Protein AF-A0A0B8Q8V0-F1 (afdb_monomer_lite)

Sequence (112 aa):
MGLIYVNPQGVDGQPDPAKTAHDVRVTFARMAMNDEETVALTAGGHTVGKAHGNGNADELGPEPEGGDIHDQGFGWLNKKSRGVGNQSVTSALRAHGRQNRPNGITATLTSS

pLDDT: mean 81.95, std 21.25, range [26.25, 97.81]

Foldseek 3Di:
DDDPFFQLCADVNPQDVVNRVVSLQVRVVVVVDHPVRSCCCVLVVVVDDWAFQQDDQVQFAAQQVNDDVVCVSHGRDRPPDPCDDNNPHDSNDTLDDDDPDPDHPNPPPDDD

Structure (mmCIF, N/CA/C/O backbone):
data_AF-A0A0B8Q8V0-F1
#
_entry.id   AF-A0A0B8Q8V0-F1
#
loop_
_atom_site.group_PDB
_atom_site.id
_atom_site.type_symbol
_atom_site.label_atom_id
_atom_site.label_alt_id
_atom_site.label_comp_id
_atom_site.label_asym_id
_atom_site.label_entity_id
_atom_site.label_seq_id
_atom_site.pdbx_PDB_ins_code
_atom_site.Cartn_x
_atom_site.Cartn_y
_atom_site.Cartn_z
_atom_site.occupancy
_atom_site.B_iso_or_equiv
_atom_site.auth_seq_id
_atom_site.auth_comp_id
_atom_site.auth_asym_id
_atom_site.auth_atom_id
_atom_site.pdbx_PDB_model_num
ATOM 1 N N . MET A 1 1 ? -8.499 -7.600 -8.653 1.00 59.78 1 MET A N 1
ATOM 2 C CA . MET A 1 1 ? -7.986 -8.552 -7.639 1.00 59.78 1 MET A CA 1
ATOM 3 C C . MET A 1 1 ? -6.475 -8.393 -7.581 1.00 59.78 1 MET A C 1
ATOM 5 O O . MET A 1 1 ? -5.889 -8.277 -8.646 1.00 59.78 1 MET A O 1
ATOM 9 N N . GLY A 1 2 ? -5.877 -8.295 -6.387 1.00 88.19 2 GLY A N 1
ATOM 10 C CA . GLY A 1 2 ? -4.441 -7.994 -6.211 1.00 88.19 2 GLY A CA 1
ATOM 11 C C . GLY A 1 2 ? -4.107 -6.997 -5.087 1.00 88.19 2 GLY A C 1
ATOM 12 O O . GLY A 1 2 ? -2.941 -6.699 -4.864 1.00 88.19 2 GLY A O 1
ATOM 13 N N . LEU A 1 3 ? -5.116 -6.473 -4.379 1.00 91.06 3 LEU A N 1
ATOM 14 C CA . LEU A 1 3 ? -4.928 -5.647 -3.181 1.00 91.06 3 LEU A CA 1
ATOM 15 C C . LEU A 1 3 ? -4.758 -6.525 -1.939 1.00 91.06 3 LEU A C 1
ATOM 17 O O . LEU A 1 3 ? -5.313 -7.620 -1.885 1.00 91.06 3 LEU A O 1
ATOM 21 N N . ILE A 1 4 ? -4.045 -6.006 -0.935 1.00 92.69 4 ILE A N 1
ATOM 22 C CA . ILE A 1 4 ? -3.854 -6.705 0.342 1.00 92.69 4 ILE A CA 1
ATOM 23 C C . ILE A 1 4 ? -5.125 -6.620 1.201 1.00 92.69 4 ILE A C 1
ATOM 25 O O . ILE A 1 4 ? -5.667 -7.652 1.569 1.00 92.69 4 ILE A O 1
ATOM 29 N N . TYR A 1 5 ? -5.633 -5.407 1.466 1.00 92.38 5 TYR A N 1
ATOM 30 C CA . TYR A 1 5 ? -6.847 -5.181 2.270 1.00 92.38 5 TYR A CA 1
ATOM 31 C C . TYR A 1 5 ? -7.888 -4.366 1.499 1.00 92.38 5 TYR A C 1
ATOM 33 O O . TYR A 1 5 ? -8.888 -4.900 1.027 1.00 92.38 5 TYR A O 1
ATOM 41 N N . VAL A 1 6 ? -7.625 -3.067 1.336 1.00 93.00 6 VAL A N 1
ATOM 42 C CA . VAL A 1 6 ? -8.544 -2.087 0.744 1.00 93.00 6 VAL A CA 1
ATOM 43 C C . VAL A 1 6 ? -7.855 -1.271 -0.343 1.00 93.00 6 VAL A C 1
ATOM 45 O O . VAL A 1 6 ? -6.625 -1.239 -0.434 1.00 93.00 6 VAL A O 1
ATOM 48 N N . ASN A 1 7 ? -8.648 -0.587 -1.166 1.00 90.25 7 ASN A N 1
ATOM 49 C CA . ASN A 1 7 ? -8.124 0.390 -2.111 1.00 90.25 7 ASN A CA 1
ATOM 50 C C . ASN A 1 7 ? -7.711 1.667 -1.349 1.00 90.25 7 ASN A C 1
ATOM 52 O O . ASN A 1 7 ? -8.566 2.291 -0.719 1.00 90.25 7 ASN A O 1
ATOM 56 N N . PRO A 1 8 ? -6.439 2.102 -1.416 1.00 89.44 8 PRO A N 1
ATOM 57 C CA . PRO A 1 8 ? -5.976 3.302 -0.715 1.00 89.44 8 PRO A CA 1
ATOM 58 C C . PRO A 1 8 ? -6.587 4.615 -1.243 1.00 89.44 8 PRO A C 1
ATOM 60 O O . PRO A 1 8 ? -6.442 5.650 -0.601 1.00 89.44 8 PRO A O 1
ATOM 63 N N . GLN A 1 9 ? -7.260 4.597 -2.398 1.00 87.31 9 GLN A N 1
ATOM 64 C CA . GLN A 1 9 ? -8.021 5.735 -2.934 1.00 87.31 9 GLN A CA 1
ATOM 65 C C . GLN A 1 9 ? -9.486 5.756 -2.467 1.00 87.31 9 GLN A C 1
ATOM 67 O O . GLN A 1 9 ? -10.213 6.694 -2.788 1.00 87.31 9 GLN A O 1
ATOM 72 N N . GLY A 1 10 ? -9.906 4.741 -1.710 1.00 87.06 10 GLY A N 1
ATOM 73 C CA . GLY A 1 10 ? -11.268 4.546 -1.231 1.00 87.06 10 GLY A CA 1
ATOM 74 C C . GLY A 1 10 ? -12.078 3.562 -2.075 1.00 87.06 10 GLY A C 1
ATOM 75 O O . GLY A 1 10 ? -11.586 2.999 -3.058 1.00 87.06 10 GLY A O 1
ATOM 76 N N . VAL A 1 11 ? -13.314 3.304 -1.642 1.00 88.44 11 VAL A N 1
ATOM 77 C CA . VAL A 1 11 ? -14.194 2.266 -2.208 1.00 88.44 11 VAL A CA 1
ATOM 78 C C . VAL A 1 11 ? -14.415 2.523 -3.697 1.00 88.44 11 VAL A C 1
ATOM 80 O O . VAL A 1 11 ? -14.846 3.606 -4.082 1.00 88.44 11 VAL A O 1
ATOM 83 N N . ASP A 1 12 ? -14.049 1.555 -4.540 1.00 86.38 12 ASP A N 1
ATOM 84 C CA . ASP A 1 12 ? -14.079 1.670 -6.007 1.00 86.38 12 ASP A CA 1
ATOM 85 C C . ASP A 1 12 ? -13.350 2.913 -6.563 1.00 86.38 12 ASP A C 1
ATOM 87 O O . ASP A 1 12 ? -13.689 3.446 -7.620 1.00 86.38 12 ASP A O 1
ATOM 91 N N . GLY A 1 13 ? -12.329 3.393 -5.842 1.00 85.00 13 GLY A N 1
ATOM 92 C CA . GLY A 1 13 ? -11.564 4.593 -6.188 1.00 85.00 13 GLY A CA 1
ATOM 93 C C . GLY A 1 13 ? -12.234 5.911 -5.786 1.00 85.00 13 GLY A C 1
ATOM 94 O O . GLY A 1 13 ? -11.758 6.973 -6.185 1.00 85.00 13 GLY A O 1
ATOM 95 N N . GLN A 1 14 ? -13.326 5.863 -5.017 1.00 87.00 14 GLN A N 1
ATOM 96 C CA . GLN A 1 14 ? -14.016 7.042 -4.501 1.00 87.00 14 GLN A CA 1
ATOM 97 C C . GLN A 1 14 ? -13.509 7.400 -3.096 1.00 87.00 14 GLN A C 1
ATOM 99 O O . GLN A 1 14 ? -13.650 6.584 -2.179 1.00 87.00 14 GLN A O 1
ATOM 104 N N . PRO A 1 15 ? -12.978 8.620 -2.884 1.00 89.44 15 PRO A N 1
ATOM 105 C CA . PRO A 1 15 ? -12.353 9.021 -1.626 1.00 89.44 15 PRO A CA 1
ATOM 106 C C . PRO A 1 15 ? 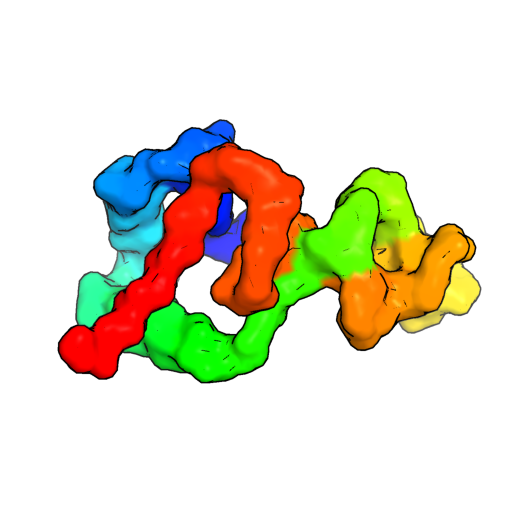-13.401 9.398 -0.565 1.00 89.44 15 PRO A C 1
ATOM 108 O O . PRO A 1 15 ? -13.538 10.560 -0.188 1.00 89.44 15 PRO A O 1
ATOM 111 N N . ASP A 1 16 ? -14.148 8.406 -0.083 1.00 91.44 16 ASP A N 1
ATOM 112 C CA . ASP A 1 16 ? -15.090 8.516 1.035 1.00 91.44 16 ASP A CA 1
ATOM 113 C C . ASP A 1 16 ? -14.488 7.822 2.273 1.00 91.44 16 ASP A C 1
ATOM 115 O O . ASP A 1 16 ? -14.487 6.585 2.345 1.00 91.44 16 ASP A O 1
ATOM 119 N N . PRO A 1 17 ? -13.950 8.578 3.252 1.00 89.88 17 PRO A N 1
ATOM 120 C CA . PRO A 1 17 ? -13.286 7.994 4.413 1.00 89.88 17 PRO A CA 1
ATOM 121 C C . PRO A 1 17 ? -14.210 7.135 5.278 1.00 89.88 17 PRO A C 1
ATOM 123 O O . PRO A 1 17 ? -13.755 6.140 5.835 1.00 89.88 17 PRO A O 1
ATOM 126 N N . ALA A 1 18 ? -15.497 7.479 5.378 1.00 91.88 18 ALA A N 1
ATOM 127 C CA . ALA A 1 18 ? -16.442 6.739 6.210 1.00 91.88 18 ALA A CA 1
ATOM 128 C C . ALA A 1 18 ? -16.753 5.369 5.598 1.00 91.88 18 ALA A C 1
ATOM 130 O O . ALA A 1 18 ? -16.716 4.352 6.292 1.00 91.88 18 ALA A O 1
ATOM 131 N N . LYS A 1 19 ? -16.983 5.323 4.280 1.00 92.00 19 LYS A N 1
ATOM 132 C CA . LYS A 1 19 ? -17.149 4.050 3.560 1.00 92.00 19 LYS A CA 1
ATOM 133 C C . LYS A 1 19 ? -15.863 3.234 3.551 1.00 92.00 19 LYS A C 1
ATOM 135 O O . LYS A 1 19 ? -15.896 2.032 3.787 1.00 92.00 19 LYS A O 1
ATOM 140 N N . THR A 1 20 ? -14.722 3.888 3.357 1.00 92.88 20 THR A N 1
ATOM 141 C CA . THR A 1 20 ? -13.418 3.212 3.380 1.00 92.88 20 THR A CA 1
ATOM 142 C C . THR A 1 20 ? -13.133 2.609 4.757 1.00 92.88 20 THR A C 1
ATOM 144 O O . THR A 1 20 ? -12.645 1.488 4.837 1.00 92.88 20 THR A O 1
ATOM 147 N N . ALA A 1 21 ? -13.494 3.293 5.847 1.00 93.88 21 ALA A N 1
ATOM 148 C CA . ALA A 1 21 ? -13.334 2.775 7.205 1.00 93.88 21 ALA A CA 1
ATOM 149 C C . ALA A 1 21 ? -14.161 1.503 7.458 1.00 93.88 21 ALA A C 1
ATOM 151 O O . ALA A 1 21 ? -13.702 0.605 8.166 1.00 93.88 21 ALA A O 1
ATOM 152 N N . HIS A 1 22 ? -15.353 1.395 6.864 1.00 95.31 22 HIS A N 1
ATOM 153 C CA . HIS A 1 22 ? -16.140 0.164 6.919 1.00 95.31 22 HIS A CA 1
ATOM 154 C C . HIS A 1 22 ? -15.394 -1.004 6.257 1.00 95.31 22 HIS A C 1
ATOM 156 O O . HIS A 1 22 ? -15.243 -2.063 6.867 1.00 95.31 22 HIS A O 1
ATOM 162 N N . ASP A 1 23 ? -14.864 -0.799 5.051 1.00 93.94 23 ASP A N 1
ATOM 163 C CA . ASP A 1 23 ? -14.129 -1.842 4.331 1.00 93.94 23 ASP A CA 1
ATOM 164 C C . ASP A 1 23 ? -12.809 -2.203 5.022 1.00 93.94 23 ASP A C 1
ATOM 166 O O . ASP A 1 23 ? -12.441 -3.380 5.065 1.00 93.94 23 ASP A O 1
ATOM 170 N N . VAL A 1 24 ? -12.128 -1.227 5.635 1.00 95.75 24 VAL A N 1
ATOM 171 C CA . VAL A 1 24 ? -10.953 -1.469 6.488 1.00 95.75 24 VAL A CA 1
ATOM 172 C C . VAL A 1 24 ? -11.334 -2.405 7.630 1.00 95.75 24 VAL A C 1
ATOM 174 O O . VAL A 1 24 ? -10.727 -3.462 7.771 1.00 95.75 24 VAL A O 1
ATOM 177 N N . ARG A 1 25 ? -12.391 -2.092 8.386 1.00 96.38 25 ARG A N 1
ATOM 178 C CA . ARG A 1 25 ? -12.837 -2.946 9.495 1.00 96.38 25 ARG A CA 1
ATOM 179 C C . ARG A 1 25 ? -13.176 -4.364 9.028 1.00 96.38 25 ARG A C 1
ATOM 181 O O . ARG A 1 25 ? -12.718 -5.331 9.626 1.00 96.38 25 ARG A O 1
ATOM 188 N N . VAL A 1 26 ? -13.950 -4.510 7.951 1.00 97.12 26 VAL A N 1
ATOM 189 C CA . VAL A 1 26 ? -14.369 -5.833 7.451 1.00 97.12 26 VAL A CA 1
ATOM 190 C C . VAL A 1 26 ? -13.179 -6.663 6.966 1.00 97.12 26 VAL A C 1
ATOM 192 O O . VAL A 1 26 ? -13.113 -7.864 7.233 1.00 97.12 26 VAL A O 1
ATOM 195 N N . THR A 1 27 ? -12.243 -6.056 6.238 1.00 96.75 27 THR A N 1
ATOM 196 C CA . THR A 1 27 ? -11.097 -6.779 5.664 1.00 96.75 27 THR A CA 1
ATOM 197 C C . THR A 1 27 ? -10.069 -7.162 6.721 1.00 96.75 27 THR A C 1
ATOM 199 O O . THR A 1 27 ? -9.577 -8.288 6.684 1.00 96.75 27 THR A O 1
ATOM 202 N N . PHE A 1 28 ? -9.807 -6.298 7.703 1.00 97.56 28 PHE A N 1
ATOM 203 C CA . PHE A 1 28 ? -8.941 -6.625 8.837 1.00 97.56 28 PHE A CA 1
ATOM 204 C C . PHE A 1 28 ? -9.567 -7.682 9.755 1.00 97.56 28 PHE A C 1
ATOM 206 O O . PHE A 1 28 ? -8.881 -8.627 10.143 1.00 97.56 28 PHE A O 1
ATOM 213 N N . ALA A 1 29 ? -10.881 -7.623 10.002 1.00 97.31 29 ALA A N 1
ATOM 214 C CA . ALA A 1 29 ? -11.577 -8.656 10.771 1.00 97.31 29 ALA A CA 1
ATOM 215 C C . ALA A 1 29 ? -11.471 -10.046 10.114 1.00 97.31 29 ALA A C 1
ATOM 217 O O . ALA A 1 29 ? -11.287 -11.051 10.799 1.00 97.31 29 ALA A O 1
ATOM 218 N N . ARG A 1 30 ? -11.512 -10.120 8.774 1.00 97.44 30 ARG A N 1
ATOM 219 C CA . ARG A 1 30 ? -11.271 -11.371 8.023 1.00 97.44 30 ARG A CA 1
ATOM 220 C C . ARG A 1 30 ? -9.839 -11.896 8.157 1.00 97.44 30 ARG A C 1
ATOM 222 O O . ARG A 1 30 ? -9.610 -13.070 7.886 1.00 97.44 30 ARG A O 1
ATOM 229 N N . MET A 1 31 ? -8.904 -11.050 8.579 1.00 97.00 31 MET A N 1
ATOM 230 C CA . MET A 1 31 ? -7.516 -11.406 8.875 1.00 97.00 31 MET A CA 1
ATOM 231 C C . MET A 1 31 ? -7.230 -11.443 10.382 1.00 97.00 31 MET A C 1
ATOM 233 O O . MET A 1 31 ? -6.085 -11.296 10.795 1.00 97.00 31 MET A O 1
ATOM 237 N N . ALA A 1 32 ? -8.269 -11.678 11.193 1.00 97.75 32 ALA A N 1
ATOM 238 C CA . ALA A 1 32 ? -8.182 -11.865 12.640 1.00 97.75 32 ALA A CA 1
ATOM 239 C C . ALA A 1 32 ? -7.620 -10.660 13.418 1.00 97.75 32 ALA A C 1
ATOM 241 O O . ALA A 1 32 ? -7.020 -10.843 14.471 1.00 97.75 32 ALA A O 1
ATOM 242 N N . MET A 1 33 ? -7.851 -9.443 12.920 1.00 97.81 33 MET A N 1
ATOM 243 C CA . MET A 1 33 ? -7.513 -8.196 13.609 1.00 97.81 33 MET A CA 1
ATOM 244 C C . MET A 1 33 ? -8.776 -7.491 14.097 1.00 97.81 33 MET A C 1
ATOM 246 O O . MET A 1 33 ? -9.732 -7.313 13.336 1.00 97.81 33 MET A O 1
ATOM 250 N N . ASN A 1 34 ? -8.776 -7.071 15.359 1.00 97.31 34 ASN A N 1
ATOM 251 C CA . ASN A 1 34 ? -9.827 -6.231 15.926 1.00 97.31 34 ASN A CA 1
ATOM 252 C C . ASN A 1 34 ? -9.585 -4.733 15.629 1.00 97.31 34 ASN A C 1
ATOM 254 O O . ASN A 1 34 ? -8.610 -4.357 14.975 1.00 97.31 34 ASN A O 1
ATOM 258 N N . ASP A 1 35 ? -10.490 -3.864 16.088 1.00 97.75 35 ASP A N 1
ATOM 259 C CA . ASP A 1 35 ? -10.425 -2.420 15.824 1.00 97.75 35 ASP A CA 1
ATOM 260 C C . ASP A 1 35 ? -9.156 -1.756 16.389 1.00 97.75 35 ASP A C 1
ATOM 262 O O . ASP A 1 35 ? -8.545 -0.927 15.713 1.00 97.75 35 ASP A O 1
ATOM 266 N N . GLU A 1 36 ? -8.739 -2.121 17.602 1.00 97.81 36 GLU A N 1
ATOM 267 C CA . GLU A 1 36 ? -7.561 -1.541 18.256 1.00 97.81 36 GLU A CA 1
ATOM 268 C C . GLU A 1 36 ? -6.280 -1.941 17.523 1.00 97.81 36 GLU A C 1
ATOM 270 O O . GLU A 1 36 ? -5.452 -1.091 17.190 1.00 97.81 36 GLU A O 1
ATOM 275 N N . GLU A 1 37 ? -6.155 -3.222 17.185 1.00 97.44 37 GLU A N 1
ATOM 276 C CA . GLU A 1 37 ? -5.006 -3.741 16.448 1.00 97.44 37 GLU A CA 1
ATOM 277 C C . GLU A 1 37 ? -4.940 -3.157 15.031 1.00 97.44 37 GLU A C 1
ATOM 279 O O . GLU A 1 37 ? -3.866 -2.794 14.552 1.00 97.44 37 GLU A O 1
ATOM 284 N N . THR A 1 38 ? -6.093 -2.987 14.376 1.00 97.38 38 THR A N 1
ATOM 285 C CA . THR A 1 38 ? -6.193 -2.368 13.046 1.00 97.38 38 THR A CA 1
ATOM 286 C C . THR A 1 38 ? -5.691 -0.927 13.065 1.00 97.38 38 THR A C 1
ATOM 288 O O . THR A 1 38 ? -4.918 -0.525 12.187 1.00 97.38 38 THR A O 1
ATOM 291 N N . VAL A 1 39 ? -6.090 -0.144 14.072 1.00 96.50 39 VAL A N 1
ATOM 292 C CA . VAL A 1 39 ? -5.614 1.235 14.249 1.00 96.50 39 VAL A CA 1
ATOM 293 C C . VAL A 1 39 ? -4.119 1.249 14.552 1.00 96.50 39 VAL A C 1
ATOM 295 O O . VAL A 1 39 ? -3.381 1.983 13.893 1.00 96.50 39 VAL A O 1
ATOM 298 N N . ALA A 1 40 ? -3.658 0.419 15.490 1.00 96.38 40 ALA A N 1
ATOM 299 C CA . ALA A 1 40 ? -2.256 0.356 15.889 1.00 96.38 40 ALA A CA 1
ATOM 300 C C . ALA A 1 40 ? -1.339 -0.025 14.716 1.00 96.38 40 ALA A C 1
ATOM 302 O O . ALA A 1 40 ? -0.323 0.631 14.489 1.00 96.38 40 ALA A O 1
ATOM 303 N N . LEU A 1 41 ? -1.717 -1.029 13.920 1.00 95.31 41 LEU A N 1
ATOM 304 C CA . LEU A 1 41 ? -0.962 -1.439 12.736 1.00 95.31 41 LEU A CA 1
ATOM 305 C C . LEU A 1 41 ? -0.970 -0.376 11.646 1.00 95.31 41 LEU A C 1
ATOM 307 O O . LEU A 1 41 ? 0.074 -0.085 11.061 1.00 95.31 41 LEU A O 1
ATOM 311 N N . THR A 1 42 ? -2.132 0.215 11.369 1.00 92.75 42 THR A N 1
ATOM 312 C CA . THR A 1 42 ? -2.252 1.211 10.303 1.00 92.75 42 THR A CA 1
ATOM 313 C C . THR A 1 42 ? -1.465 2.470 10.656 1.00 92.75 42 THR A C 1
ATOM 315 O O . THR A 1 42 ? -0.664 2.931 9.845 1.00 92.75 42 THR A O 1
ATOM 318 N N . ALA A 1 43 ? -1.635 3.013 11.862 1.00 92.12 43 ALA A N 1
ATOM 319 C CA . ALA A 1 43 ? -0.914 4.204 12.305 1.00 92.12 43 ALA A CA 1
ATOM 320 C C . ALA A 1 43 ? 0.586 3.927 12.514 1.00 92.12 43 ALA A C 1
ATOM 322 O O . ALA A 1 43 ? 1.433 4.693 12.047 1.00 92.12 43 ALA A O 1
ATOM 323 N N . GLY A 1 44 ? 0.925 2.802 13.152 1.00 92.12 44 GLY A N 1
ATOM 324 C CA . GLY A 1 44 ? 2.309 2.387 13.381 1.00 92.12 44 GLY A CA 1
ATOM 325 C C . GLY A 1 44 ? 3.070 2.181 12.072 1.00 92.12 44 GLY A C 1
ATOM 326 O O . GLY A 1 44 ? 4.164 2.714 11.901 1.00 92.12 44 GLY A O 1
ATOM 327 N N . GLY A 1 45 ? 2.462 1.494 11.101 1.00 88.69 45 GLY A N 1
ATOM 328 C CA . GLY A 1 45 ? 3.053 1.276 9.781 1.00 88.69 45 GLY A CA 1
ATOM 329 C C . GLY A 1 45 ? 3.244 2.567 8.981 1.00 88.69 45 GLY A C 1
ATOM 330 O O . GLY A 1 45 ? 4.300 2.763 8.387 1.00 88.69 45 GLY A O 1
ATOM 331 N N . HIS A 1 46 ? 2.271 3.486 9.001 1.00 91.88 46 HIS A N 1
ATOM 332 C CA . HIS A 1 46 ? 2.369 4.758 8.269 1.00 91.88 46 HIS A CA 1
ATOM 333 C C . HIS A 1 46 ? 3.266 5.810 8.944 1.00 91.88 46 HIS A C 1
ATOM 335 O O . HIS A 1 46 ? 3.546 6.844 8.339 1.00 91.88 46 HIS A O 1
ATOM 341 N N . THR A 1 47 ? 3.759 5.554 10.159 1.00 88.00 47 THR A N 1
ATOM 342 C CA . THR A 1 47 ? 4.786 6.391 10.808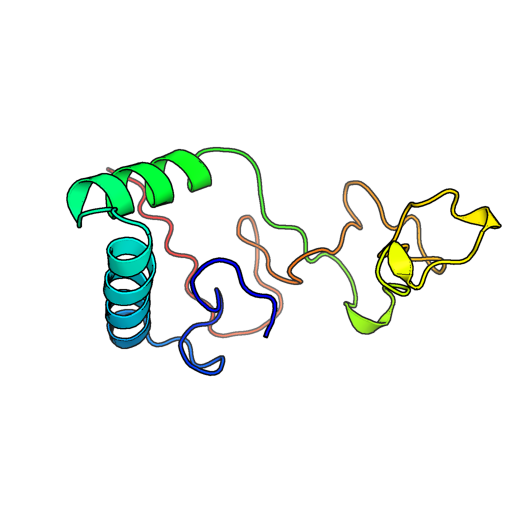 1.00 88.00 47 THR A CA 1
ATOM 343 C C . THR A 1 47 ? 6.145 6.282 10.107 1.00 88.00 47 THR A C 1
ATOM 345 O O . THR A 1 47 ? 6.975 7.186 10.210 1.00 88.00 47 THR A O 1
ATOM 348 N N . VAL A 1 48 ? 6.389 5.190 9.376 1.00 90.00 48 VAL A N 1
ATOM 349 C CA . VAL A 1 48 ? 7.670 4.925 8.715 1.00 90.00 48 VAL A CA 1
ATOM 350 C C . VAL A 1 48 ? 7.550 4.931 7.191 1.00 90.00 48 VAL A C 1
ATOM 352 O O . VAL A 1 48 ? 6.584 4.451 6.603 1.00 90.00 48 VAL A O 1
ATOM 355 N N . GLY A 1 49 ? 8.586 5.445 6.526 1.00 89.56 49 GLY A N 1
ATOM 356 C CA . GLY A 1 49 ? 8.702 5.399 5.069 1.00 89.56 49 GLY A CA 1
ATOM 357 C C . GLY A 1 49 ? 7.806 6.397 4.328 1.00 89.56 49 GLY A C 1
ATOM 358 O O . GLY A 1 49 ? 7.529 7.496 4.804 1.00 89.56 49 GLY A O 1
ATOM 359 N N . LYS A 1 50 ? 7.440 6.051 3.086 1.00 88.06 50 LYS A N 1
ATOM 360 C CA . LYS A 1 50 ? 6.626 6.882 2.184 1.00 88.06 50 LYS A CA 1
ATOM 361 C C . LYS A 1 50 ? 6.049 6.065 1.028 1.00 88.06 50 LYS A C 1
ATOM 363 O O . LYS A 1 50 ? 6.639 5.077 0.600 1.00 88.06 50 LYS A O 1
ATOM 368 N N . ALA A 1 51 ? 4.968 6.565 0.432 1.00 89.44 51 ALA A N 1
ATOM 369 C CA . ALA A 1 51 ? 4.488 6.093 -0.866 1.00 89.44 51 ALA A CA 1
ATOM 370 C C . ALA A 1 51 ? 5.341 6.635 -2.036 1.00 89.44 51 ALA A C 1
ATOM 372 O O . ALA A 1 51 ? 5.974 7.700 -1.933 1.00 89.44 51 ALA A O 1
ATOM 373 N N . HIS A 1 52 ? 5.341 5.914 -3.160 1.00 88.69 52 HIS A N 1
ATOM 374 C CA . HIS A 1 52 ? 6.082 6.249 -4.378 1.00 88.69 52 HIS A CA 1
ATOM 375 C C . HIS A 1 52 ? 5.133 6.406 -5.572 1.00 88.69 52 HIS A C 1
ATOM 377 O O . HIS A 1 52 ? 4.470 5.459 -5.998 1.00 88.69 52 HIS A O 1
ATOM 383 N N . GLY A 1 53 ? 5.094 7.621 -6.118 1.00 87.25 53 GLY A N 1
ATOM 384 C CA . GLY A 1 53 ? 4.218 8.014 -7.221 1.00 87.25 53 GLY A CA 1
ATOM 385 C C . GLY A 1 53 ? 4.770 9.217 -7.982 1.00 87.25 53 GLY A C 1
ATOM 386 O O . GLY A 1 53 ? 4.032 10.155 -8.274 1.00 87.25 53 GLY A O 1
ATOM 387 N N . ASN A 1 54 ? 6.090 9.262 -8.209 1.00 84.25 54 ASN A N 1
ATOM 388 C CA . ASN A 1 54 ? 6.724 10.339 -8.974 1.00 84.25 54 ASN A CA 1
ATOM 389 C C . ASN A 1 54 ? 6.978 9.955 -10.436 1.00 84.25 54 ASN A C 1
ATOM 391 O O . ASN A 1 54 ? 8.127 9.845 -10.855 1.00 84.25 54 ASN A O 1
ATOM 395 N N . GLY A 1 55 ? 5.909 9.754 -11.198 1.00 80.19 55 GLY A N 1
ATOM 396 C CA . GLY A 1 55 ? 5.990 9.373 -12.604 1.00 80.19 55 GLY A CA 1
ATOM 397 C C . GLY A 1 55 ? 4.669 8.804 -13.097 1.00 80.19 55 GLY A C 1
ATOM 398 O O . GLY A 1 55 ? 3.694 8.750 -12.343 1.00 80.19 55 GLY A O 1
ATOM 399 N N . ASN A 1 56 ? 4.640 8.390 -14.361 1.00 84.12 56 ASN A N 1
ATOM 400 C CA . ASN A 1 56 ? 3.478 7.725 -14.928 1.00 84.12 56 ASN A CA 1
ATOM 401 C C . ASN A 1 56 ? 3.531 6.219 -14.623 1.00 84.12 56 ASN A C 1
ATOM 403 O O . ASN A 1 56 ? 4.524 5.561 -14.927 1.00 84.12 56 ASN A O 1
ATOM 407 N N . ALA A 1 57 ? 2.463 5.678 -14.034 1.00 86.88 57 ALA A N 1
ATOM 408 C CA . ALA A 1 57 ? 2.343 4.246 -13.773 1.00 86.88 57 ALA A CA 1
ATOM 409 C C . ALA A 1 57 ? 2.311 3.421 -15.069 1.00 86.88 57 ALA A C 1
ATOM 411 O O . ALA A 1 57 ? 2.808 2.300 -15.071 1.00 86.88 57 ALA A O 1
ATOM 412 N N . ASP A 1 58 ? 1.836 3.999 -16.179 1.00 88.31 58 ASP A N 1
ATOM 413 C CA . ASP A 1 58 ? 1.800 3.328 -17.489 1.00 88.31 58 ASP A CA 1
ATOM 414 C C . ASP A 1 58 ? 3.201 3.103 -18.091 1.00 88.31 58 ASP A C 1
ATOM 416 O O . ASP A 1 58 ? 3.349 2.443 -19.116 1.00 88.31 58 ASP A O 1
ATOM 420 N N . GLU A 1 59 ? 4.247 3.693 -17.502 1.00 89.75 59 GLU A N 1
ATOM 421 C CA . GLU A 1 59 ? 5.636 3.457 -17.913 1.00 89.75 59 GLU A CA 1
ATOM 422 C C . GLU A 1 59 ? 6.282 2.263 -17.209 1.00 89.75 59 GLU A C 1
ATOM 424 O O . GLU A 1 59 ? 7.416 1.907 -17.545 1.00 89.75 59 GLU A O 1
ATOM 429 N N . LEU A 1 60 ? 5.602 1.666 -16.227 1.00 92.00 60 LEU A N 1
ATOM 430 C CA . LEU A 1 60 ? 6.082 0.462 -15.567 1.00 92.00 60 LEU A CA 1
ATOM 431 C C . LEU A 1 60 ? 5.920 -0.731 -16.510 1.00 92.00 60 LEU A C 1
ATOM 433 O O . LEU A 1 60 ? 4.862 -0.945 -17.099 1.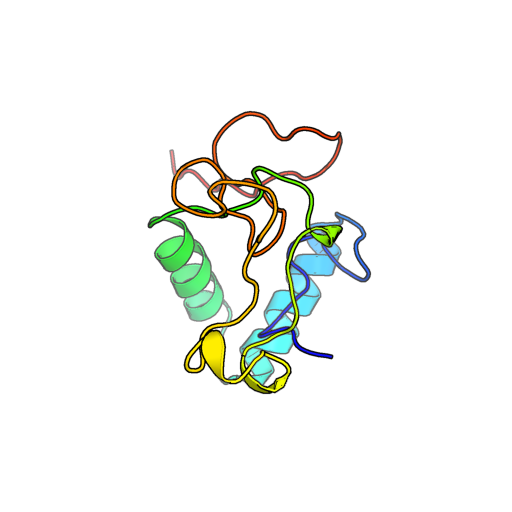00 92.00 60 LEU A O 1
ATOM 437 N N . GLY A 1 61 ? 6.996 -1.503 -16.648 1.00 93.56 61 GLY A N 1
ATOM 438 C CA . GLY A 1 61 ? 6.960 -2.799 -17.306 1.00 93.56 61 GLY A CA 1
ATOM 439 C C . GLY A 1 61 ? 6.141 -3.839 -16.526 1.00 93.56 61 GLY A C 1
ATOM 440 O O . GLY A 1 61 ? 5.600 -3.536 -15.458 1.00 93.56 61 GLY A O 1
ATOM 441 N N . PRO A 1 62 ? 6.075 -5.073 -17.045 1.00 95.56 62 PRO A N 1
ATOM 442 C CA . PRO A 1 62 ? 5.326 -6.163 -16.423 1.00 95.56 62 PRO A CA 1
ATOM 443 C C . PRO A 1 62 ? 5.819 -6.485 -15.003 1.00 95.56 62 PRO A C 1
ATOM 445 O O . PRO A 1 62 ? 6.949 -6.160 -14.621 1.00 95.56 62 PRO A O 1
ATOM 448 N N . GLU A 1 63 ? 4.964 -7.134 -14.215 1.00 95.50 63 GLU A N 1
ATOM 449 C CA . GLU A 1 63 ? 5.331 -7.743 -12.937 1.00 95.50 63 GLU A CA 1
ATOM 450 C C . GLU A 1 63 ? 6.441 -8.803 -13.104 1.00 95.50 63 GLU A C 1
ATOM 452 O O . GLU A 1 63 ? 6.655 -9.282 -14.217 1.00 95.50 63 GLU A O 1
ATOM 457 N N . PRO A 1 64 ? 7.147 -9.200 -12.025 1.00 96.56 64 PRO A N 1
ATOM 458 C CA . PRO A 1 64 ? 8.312 -10.086 -12.112 1.00 96.56 64 PRO A CA 1
ATOM 459 C C . PRO A 1 64 ? 8.102 -11.375 -12.921 1.00 96.56 64 PRO A C 1
ATOM 461 O O . PRO A 1 64 ? 8.957 -11.735 -13.722 1.00 96.56 64 PRO A O 1
ATOM 464 N N . GLU A 1 65 ? 6.949 -12.031 -12.768 1.00 95.62 65 GLU A N 1
ATOM 465 C CA . GLU A 1 65 ? 6.612 -13.272 -13.490 1.00 95.62 65 GLU A CA 1
ATOM 466 C C . GLU A 1 65 ? 6.355 -13.055 -14.993 1.00 95.62 65 GLU A C 1
ATOM 468 O O . GLU A 1 65 ? 6.459 -13.989 -15.784 1.00 95.62 65 GLU A O 1
A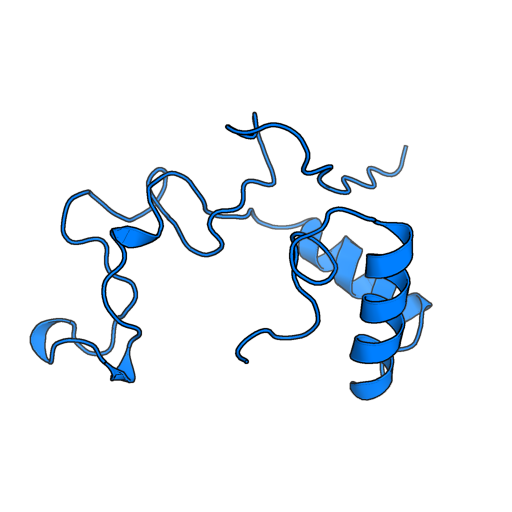TOM 473 N N . GLY A 1 66 ? 6.025 -11.825 -15.400 1.00 94.56 66 GLY A N 1
ATOM 474 C CA . GLY A 1 66 ? 5.864 -11.420 -16.799 1.00 94.56 66 GLY A CA 1
ATOM 475 C C . GLY A 1 66 ? 7.090 -10.703 -17.379 1.00 94.56 66 GLY A C 1
ATOM 476 O O . GLY A 1 66 ? 7.022 -10.205 -18.504 1.00 94.56 66 GLY A O 1
ATOM 477 N N . GLY A 1 67 ? 8.176 -10.591 -16.608 1.00 93.44 67 GLY A N 1
ATOM 478 C CA . GLY A 1 67 ? 9.407 -9.895 -16.981 1.00 93.44 67 GLY A CA 1
ATOM 479 C C . GLY A 1 67 ? 10.239 -10.618 -18.042 1.00 93.44 67 GLY A C 1
ATOM 480 O O . GLY A 1 67 ? 10.071 -11.808 -18.303 1.00 93.44 67 GLY A O 1
ATOM 481 N N . ASP A 1 68 ? 11.175 -9.889 -18.653 1.00 94.88 68 ASP A N 1
ATOM 482 C CA . ASP A 1 68 ? 12.178 -10.491 -19.535 1.00 94.88 68 ASP A CA 1
ATOM 483 C C . ASP A 1 68 ? 13.191 -11.290 -18.691 1.00 94.88 68 ASP A C 1
ATOM 485 O O . ASP A 1 68 ? 13.534 -10.901 -17.574 1.00 94.88 68 ASP A O 1
ATOM 489 N N . ILE A 1 69 ? 13.747 -12.376 -19.229 1.00 95.94 69 ILE A N 1
ATOM 490 C CA . ILE A 1 69 ? 14.812 -13.140 -18.567 1.00 95.94 69 ILE A CA 1
ATOM 491 C C . ILE A 1 69 ? 16.036 -12.266 -18.246 1.00 95.94 69 ILE A C 1
ATOM 493 O O . ILE A 1 69 ? 16.716 -12.476 -17.237 1.00 95.94 69 ILE A O 1
ATOM 497 N N . HIS A 1 70 ? 16.304 -11.250 -19.070 1.00 95.25 70 HIS A N 1
ATOM 498 C CA . HIS A 1 70 ? 17.376 -10.281 -18.835 1.00 95.25 70 HIS A CA 1
ATOM 499 C C . HIS A 1 70 ? 17.127 -9.381 -17.620 1.00 95.25 70 HIS A C 1
ATOM 501 O O . HIS A 1 70 ? 18.087 -8.862 -17.050 1.00 95.25 70 HIS A O 1
ATOM 507 N N . ASP A 1 71 ? 15.872 -9.243 -17.188 1.00 94.81 71 ASP A N 1
ATOM 508 C CA . ASP A 1 71 ? 15.508 -8.507 -15.979 1.00 94.81 71 ASP A CA 1
ATOM 509 C C . ASP A 1 71 ? 15.760 -9.344 -14.705 1.00 94.81 71 ASP A C 1
ATOM 511 O O . ASP A 1 71 ? 15.605 -8.836 -13.600 1.00 94.81 71 ASP A O 1
ATOM 515 N N . GLN A 1 72 ? 16.210 -10.604 -14.835 1.00 96.62 72 GLN A N 1
ATOM 516 C CA . GLN A 1 72 ? 16.711 -11.454 -13.739 1.00 96.62 72 GLN A CA 1
ATOM 517 C C . GLN A 1 72 ? 15.742 -11.587 -12.551 1.00 96.62 72 GLN A C 1
ATOM 519 O O . GLN A 1 72 ? 16.150 -11.601 -11.390 1.00 96.62 72 GLN A O 1
ATOM 524 N N . GLY A 1 73 ? 14.444 -11.685 -12.844 1.00 94.75 73 GLY A N 1
ATOM 525 C CA . GLY A 1 73 ? 13.394 -11.816 -11.832 1.00 94.75 73 GLY A CA 1
ATOM 526 C C . GLY A 1 73 ? 12.995 -10.500 -11.158 1.00 94.75 73 GLY A C 1
ATOM 527 O O . GLY A 1 73 ? 12.180 -10.514 -10.238 1.00 94.75 73 GLY A O 1
ATOM 528 N N . PHE A 1 74 ? 13.528 -9.355 -11.597 1.00 95.38 74 PHE A N 1
ATOM 529 C CA . PHE A 1 74 ? 12.960 -8.051 -11.260 1.00 95.38 74 PHE A CA 1
ATOM 530 C C . PHE A 1 74 ? 11.757 -7.734 -12.161 1.00 95.38 74 PHE A C 1
ATOM 532 O O . PHE A 1 74 ? 11.665 -8.196 -13.295 1.00 95.38 74 PHE A O 1
ATOM 539 N N . GLY A 1 75 ? 10.840 -6.907 -11.658 1.00 94.44 75 GLY A N 1
ATOM 540 C CA . GLY A 1 75 ? 9.642 -6.471 -12.376 1.00 94.44 75 GLY A CA 1
ATOM 541 C C . GLY A 1 75 ? 9.286 -5.024 -12.063 1.00 94.44 75 GLY A C 1
ATOM 542 O O . GLY A 1 75 ? 9.975 -4.358 -11.285 1.00 94.44 75 GLY A O 1
ATOM 543 N N . TRP A 1 76 ? 8.223 -4.528 -12.696 1.00 94.38 76 TRP A N 1
ATOM 544 C CA . TRP A 1 76 ? 7.786 -3.128 -12.629 1.00 94.38 76 TRP A CA 1
ATOM 545 C C . TRP A 1 76 ? 8.913 -2.138 -12.961 1.00 94.38 76 TRP A C 1
ATOM 547 O O . TRP A 1 76 ? 9.025 -1.059 -12.381 1.00 94.38 76 TRP A O 1
ATOM 557 N N . LEU A 1 77 ? 9.794 -2.513 -13.890 1.00 94.12 77 LEU A N 1
ATOM 558 C CA . LEU A 1 77 ? 10.922 -1.677 -14.284 1.00 94.12 77 LEU A CA 1
ATOM 559 C C . LEU A 1 77 ? 10.441 -0.538 -15.188 1.00 94.12 77 LEU A C 1
ATOM 561 O O . LEU A 1 77 ? 9.811 -0.781 -16.217 1.00 94.12 77 LEU A O 1
ATOM 565 N N . ASN A 1 78 ? 10.787 0.707 -14.853 1.00 91.69 78 ASN A N 1
ATOM 566 C CA . ASN A 1 78 ? 10.660 1.826 -15.787 1.00 91.69 78 ASN A CA 1
ATOM 567 C C . ASN A 1 78 ? 11.925 1.886 -16.656 1.00 91.69 78 ASN A C 1
ATOM 569 O O . ASN A 1 78 ? 12.975 2.327 -16.196 1.00 91.69 78 ASN A O 1
ATOM 573 N N . LYS A 1 79 ? 11.817 1.451 -17.919 1.00 89.50 79 LYS A N 1
ATOM 574 C CA . LYS A 1 79 ? 12.934 1.426 -18.886 1.00 89.50 79 LYS A CA 1
ATOM 575 C C . LYS A 1 79 ? 13.118 2.752 -19.653 1.00 89.50 79 LYS A C 1
ATOM 577 O O . LYS A 1 79 ? 13.973 2.832 -20.530 1.00 89.50 79 LYS A O 1
ATOM 582 N N . LYS A 1 80 ? 12.322 3.788 -19.353 1.00 88.19 80 LYS A N 1
ATOM 583 C CA . LYS A 1 80 ? 12.371 5.113 -20.011 1.00 88.19 80 LYS A CA 1
ATOM 584 C C . LYS A 1 80 ? 13.101 6.176 -19.189 1.00 88.19 80 LYS A C 1
ATOM 586 O O . LYS A 1 80 ? 13.642 7.122 -19.754 1.00 88.19 80 LYS A O 1
ATOM 591 N N . SER A 1 81 ? 13.098 6.047 -17.866 1.00 85.12 81 SER A N 1
ATOM 592 C CA . SER A 1 81 ? 13.741 6.977 -16.933 1.00 85.12 81 SER A CA 1
ATOM 593 C C . SER A 1 81 ? 14.671 6.233 -15.975 1.00 85.12 81 SER A C 1
ATOM 595 O O . SER A 1 81 ? 14.898 5.036 -16.121 1.00 85.12 81 SER A O 1
ATOM 597 N N . ARG A 1 82 ? 15.214 6.922 -14.960 1.00 86.38 82 ARG A N 1
ATOM 598 C CA . ARG A 1 82 ? 16.000 6.243 -13.923 1.00 86.38 82 ARG A CA 1
ATOM 599 C C . ARG A 1 82 ? 15.140 5.271 -13.106 1.00 86.38 82 ARG A C 1
ATOM 601 O O . ARG A 1 82 ? 15.693 4.339 -12.538 1.00 86.38 82 ARG A O 1
ATOM 608 N N . GLY A 1 83 ? 13.827 5.503 -12.991 1.00 85.12 83 GLY A N 1
ATOM 609 C CA . GLY A 1 83 ? 12.862 4.571 -12.385 1.00 85.12 83 GLY A CA 1
ATOM 610 C C . GLY A 1 83 ? 13.021 4.274 -10.886 1.00 85.12 83 GLY A C 1
ATOM 611 O O . GLY A 1 83 ? 12.173 3.607 -10.303 1.00 85.12 83 GLY A O 1
ATOM 612 N N . VAL A 1 84 ? 14.076 4.775 -10.236 1.00 89.69 84 VAL A N 1
ATOM 613 C CA . VAL A 1 84 ? 14.412 4.500 -8.830 1.00 89.69 84 VAL A CA 1
ATOM 614 C C . VAL A 1 84 ? 14.630 5.782 -8.024 1.00 89.69 84 VAL A C 1
ATOM 616 O O . VAL A 1 84 ? 14.790 6.880 -8.570 1.00 89.69 84 VAL A O 1
ATOM 619 N N . GLY A 1 85 ? 14.648 5.655 -6.694 1.00 89.06 85 GLY A N 1
ATOM 620 C CA . GLY A 1 85 ? 14.855 6.777 -5.778 1.00 89.06 85 GLY A CA 1
ATOM 621 C C . GLY A 1 85 ? 13.763 7.833 -5.936 1.00 89.06 85 GLY A C 1
ATOM 622 O O . GLY A 1 85 ? 12.575 7.528 -5.838 1.00 89.06 85 GLY A O 1
ATOM 623 N N . ASN A 1 86 ? 14.145 9.075 -6.233 1.00 87.62 86 ASN A N 1
ATOM 624 C CA . ASN A 1 86 ? 13.192 10.179 -6.363 1.00 87.62 86 ASN A CA 1
ATOM 625 C C . ASN A 1 86 ? 12.219 10.036 -7.544 1.00 87.62 86 ASN A C 1
ATOM 627 O O . ASN A 1 86 ? 11.203 10.720 -7.536 1.00 87.62 86 ASN A O 1
ATOM 631 N N . GLN A 1 87 ? 12.497 9.181 -8.535 1.00 86.25 87 GLN A N 1
ATOM 632 C CA . GLN A 1 87 ? 11.632 8.934 -9.704 1.00 86.25 87 GLN A CA 1
ATOM 633 C C . GLN A 1 87 ? 10.847 7.617 -9.602 1.00 86.25 87 GLN A C 1
ATOM 635 O O . GLN A 1 87 ? 10.285 7.145 -10.583 1.00 86.25 87 GLN A O 1
ATOM 640 N N . SER A 1 88 ? 10.831 6.993 -8.424 1.00 89.19 88 SER A N 1
ATOM 641 C CA . SER A 1 88 ? 10.126 5.729 -8.228 1.00 89.19 88 SER A CA 1
ATOM 642 C C . SER A 1 88 ? 8.602 5.890 -8.286 1.00 89.19 88 SER A C 1
ATOM 644 O O . SER A 1 88 ? 8.014 6.870 -7.799 1.00 89.19 88 SER A O 1
ATOM 646 N N . VAL A 1 89 ? 7.965 4.869 -8.856 1.00 90.62 89 VAL A N 1
ATOM 647 C CA . VAL A 1 89 ? 6.514 4.700 -8.935 1.00 90.62 89 VAL A CA 1
ATOM 648 C C . VAL A 1 89 ? 6.191 3.283 -8.474 1.00 90.62 89 VAL A C 1
ATOM 650 O O . VAL A 1 89 ? 6.804 2.328 -8.936 1.00 90.62 89 VAL A O 1
ATOM 653 N N . THR A 1 90 ? 5.257 3.151 -7.534 1.00 87.94 90 THR A N 1
ATOM 654 C CA . THR A 1 90 ? 4.802 1.847 -7.024 1.00 87.94 90 THR A CA 1
ATOM 655 C C . THR A 1 90 ? 3.285 1.839 -6.905 1.00 87.94 90 THR A C 1
ATOM 657 O O . THR A 1 90 ? 2.608 1.205 -7.700 1.00 87.94 90 THR A O 1
ATOM 660 N N . SER A 1 91 ? 2.726 2.616 -5.972 1.00 81.44 91 SER A N 1
ATOM 661 C CA . SER A 1 91 ? 1.271 2.747 -5.804 1.00 81.44 91 SER A CA 1
ATOM 662 C C . SER A 1 91 ? 0.670 3.907 -6.600 1.00 81.44 91 SER A C 1
ATOM 664 O O . SER A 1 91 ? -0.532 4.136 -6.531 1.00 81.44 91 SER A O 1
ATOM 666 N N . ALA A 1 92 ? 1.510 4.694 -7.285 1.00 75.81 92 ALA A N 1
ATOM 667 C CA . ALA A 1 92 ? 1.164 5.972 -7.917 1.00 75.81 92 ALA A CA 1
ATOM 668 C C . ALA A 1 92 ? 0.615 7.051 -6.952 1.00 75.81 92 ALA A C 1
ATOM 670 O O . ALA A 1 92 ? 0.258 8.148 -7.384 1.00 75.81 92 ALA A O 1
ATOM 671 N N . LEU A 1 93 ? 0.609 6.789 -5.639 1.00 74.94 93 LEU A N 1
ATOM 672 C CA . LEU A 1 93 ? 0.195 7.725 -4.594 1.00 74.94 93 LEU A CA 1
ATOM 673 C C . LEU A 1 93 ? 1.396 8.430 -3.952 1.00 74.94 93 LEU A C 1
ATOM 675 O O . LEU A 1 93 ? 2.518 7.917 -3.918 1.00 74.94 93 LEU A O 1
ATOM 679 N N . ARG A 1 94 ? 1.149 9.621 -3.399 1.00 63.59 94 ARG A N 1
ATOM 680 C CA . ARG A 1 94 ? 2.132 10.417 -2.652 1.00 63.59 94 ARG A CA 1
ATOM 681 C C . ARG A 1 94 ? 1.554 10.806 -1.297 1.00 63.59 94 ARG A C 1
ATOM 683 O O . ARG A 1 94 ? 0.589 11.553 -1.249 1.00 63.59 94 ARG A O 1
ATOM 690 N N . ALA A 1 95 ? 2.182 10.322 -0.226 1.00 54.50 95 ALA A N 1
ATOM 691 C CA . ALA A 1 95 ? 1.772 10.593 1.156 1.00 54.50 95 ALA A CA 1
ATOM 692 C C . ALA A 1 95 ? 2.531 11.771 1.808 1.00 54.50 95 ALA A C 1
ATOM 694 O O . ALA A 1 95 ? 2.146 12.235 2.873 1.00 54.50 95 ALA A O 1
ATOM 695 N N . HIS A 1 96 ? 3.612 12.268 1.187 1.00 37.28 96 HIS A N 1
ATOM 696 C CA . HIS A 1 96 ? 4.435 13.356 1.729 1.00 37.28 96 HIS A CA 1
ATOM 697 C C . HIS A 1 96 ? 4.806 14.359 0.622 1.00 37.28 96 HIS A C 1
ATOM 699 O O . HIS A 1 96 ? 5.491 14.001 -0.342 1.00 37.28 96 HIS A O 1
ATOM 705 N N . GLY A 1 97 ? 4.332 15.605 0.754 1.00 37.44 97 GLY A N 1
ATOM 706 C CA . GLY A 1 97 ? 4.496 16.681 -0.234 1.00 37.44 97 GLY A CA 1
ATOM 707 C C . GLY A 1 97 ? 3.450 16.670 -1.362 1.00 37.44 97 GLY A C 1
ATOM 708 O O . GLY A 1 97 ? 3.004 15.607 -1.788 1.00 37.44 97 GLY A O 1
ATOM 709 N N . ARG A 1 98 ? 3.063 17.882 -1.812 1.00 34.25 98 ARG A N 1
ATOM 710 C CA . ARG A 1 98 ? 1.963 18.211 -2.751 1.00 34.25 98 ARG A CA 1
ATOM 711 C C . ARG A 1 98 ? 1.564 17.064 -3.689 1.00 34.25 98 ARG A C 1
ATOM 713 O O . ARG A 1 98 ? 2.302 16.687 -4.599 1.00 34.25 98 ARG A O 1
ATOM 720 N N . GLN A 1 99 ? 0.344 16.579 -3.489 1.00 43.00 99 GLN A N 1
ATOM 721 C CA . GLN A 1 99 ? -0.354 15.694 -4.407 1.00 43.00 99 GLN A CA 1
ATOM 722 C C . GLN A 1 99 ? -0.639 16.450 -5.706 1.00 43.00 99 GLN A C 1
ATOM 724 O O . GLN A 1 99 ? -1.336 17.463 -5.707 1.00 43.00 99 GLN A O 1
ATOM 729 N N . ASN A 1 100 ? -0.092 15.976 -6.822 1.00 37.16 100 ASN A N 1
ATOM 730 C CA . ASN A 1 100 ? -0.414 16.523 -8.133 1.00 37.16 100 ASN A CA 1
ATOM 731 C C . ASN A 1 100 ? -1.693 15.836 -8.641 1.00 37.16 100 ASN A C 1
ATOM 733 O O . ASN A 1 100 ? -1.610 14.934 -9.468 1.00 37.16 100 ASN A O 1
ATOM 737 N N . ARG A 1 101 ? -2.837 16.170 -8.018 1.00 36.09 101 ARG A N 1
ATOM 738 C CA . ARG A 1 101 ? -4.240 16.108 -8.497 1.00 36.09 101 ARG A CA 1
ATOM 739 C C . ARG A 1 101 ? -5.209 16.281 -7.304 1.00 36.09 101 ARG A C 1
ATOM 741 O O . ARG A 1 101 ? -4.877 15.839 -6.204 1.00 36.09 101 ARG A O 1
ATOM 748 N N . PRO A 1 102 ? -6.367 16.947 -7.485 1.00 35.22 102 PRO A N 1
ATOM 749 C CA . PRO A 1 102 ? -7.238 17.332 -6.380 1.00 35.22 102 PRO A CA 1
ATOM 750 C C . PRO A 1 102 ? -7.998 16.107 -5.849 1.00 35.22 102 PRO A C 1
ATOM 752 O O . PRO A 1 102 ? -8.484 15.302 -6.639 1.00 35.22 102 PRO A O 1
ATOM 755 N N . ASN A 1 103 ? -8.134 16.014 -4.523 1.00 35.97 103 ASN A N 1
ATOM 756 C CA . ASN A 1 103 ? -9.081 15.152 -3.790 1.00 35.97 103 ASN A CA 1
ATOM 757 C C . ASN A 1 103 ? -8.593 13.771 -3.307 1.00 35.97 103 ASN A C 1
ATOM 759 O O . ASN A 1 103 ? -9.339 12.802 -3.374 1.00 35.97 103 ASN A O 1
ATOM 763 N N . GLY A 1 104 ? -7.396 13.667 -2.722 1.00 36.19 104 GLY A N 1
ATOM 764 C CA . GLY A 1 104 ? -7.073 12.529 -1.850 1.00 36.19 104 GLY A CA 1
ATOM 765 C C . GLY A 1 104 ? -6.567 13.006 -0.497 1.00 36.19 104 GLY A C 1
ATOM 766 O O . GLY A 1 104 ? -5.386 13.282 -0.343 1.00 36.19 104 GLY A O 1
ATOM 767 N N . ILE A 1 105 ? -7.450 13.127 0.493 1.00 41.75 105 ILE A N 1
ATOM 768 C CA . ILE A 1 105 ? -7.038 13.439 1.865 1.00 41.75 105 ILE A CA 1
ATOM 769 C C . ILE A 1 105 ? -6.198 12.260 2.364 1.00 41.75 105 ILE A C 1
ATOM 771 O O . ILE A 1 105 ? -6.716 11.196 2.690 1.00 41.75 105 ILE A O 1
ATOM 775 N N . THR A 1 106 ? -4.879 12.448 2.383 1.00 37.19 106 THR A N 1
ATOM 776 C CA . THR A 1 106 ? -3.968 11.583 3.127 1.00 37.19 106 THR A CA 1
ATOM 777 C C . THR A 1 106 ? -4.335 11.758 4.593 1.00 37.19 106 THR A C 1
ATOM 779 O O . THR A 1 106 ? -4.222 12.858 5.133 1.00 37.19 106 THR A O 1
ATOM 782 N N . ALA A 1 107 ? -4.831 10.690 5.215 1.00 32.84 107 ALA A N 1
ATOM 783 C CA . ALA A 1 107 ? -5.086 10.622 6.644 1.00 32.84 107 ALA A CA 1
ATOM 784 C C . ALA A 1 107 ? -3.752 10.657 7.406 1.00 32.84 107 ALA A C 1
ATOM 786 O O . ALA A 1 107 ? -3.269 9.654 7.918 1.00 32.84 107 ALA A O 1
ATOM 787 N N . THR A 1 108 ? -3.133 11.832 7.470 1.00 29.36 108 THR A N 1
ATOM 788 C CA . THR A 1 108 ? -2.173 12.175 8.516 1.00 29.36 108 THR A CA 1
ATOM 789 C C . TH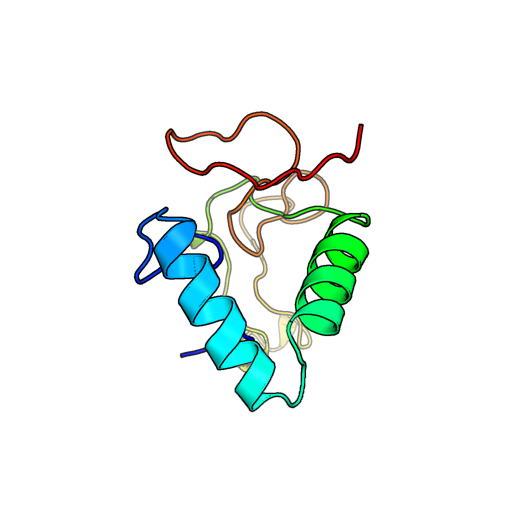R A 1 108 ? -2.978 12.418 9.788 1.00 29.36 108 THR A C 1
ATOM 791 O O . THR A 1 108 ? -3.361 13.541 10.097 1.00 29.36 108 THR A O 1
ATOM 794 N N . LEU A 1 109 ? -3.277 11.340 10.514 1.00 27.06 109 LEU A N 1
ATOM 795 C CA . LEU A 1 109 ? -3.539 11.405 11.949 1.00 27.06 109 LEU A CA 1
ATOM 796 C C . LEU A 1 109 ? -2.203 11.730 12.629 1.00 27.06 109 LEU A C 1
ATOM 798 O O . LEU A 1 109 ? -1.505 10.844 13.111 1.00 27.06 109 LEU A O 1
ATOM 802 N N . THR A 1 110 ? -1.802 13.001 12.609 1.00 28.31 110 THR A N 1
ATOM 803 C CA . THR A 1 110 ? -0.792 13.491 13.547 1.00 28.31 110 THR A CA 1
ATOM 804 C C . THR A 1 110 ? -1.497 13.709 14.872 1.00 28.31 110 THR A C 1
ATOM 806 O O . THR A 1 110 ? -2.326 14.606 15.000 1.00 28.31 110 THR A O 1
ATOM 809 N N . SER A 1 111 ? -1.187 12.861 15.847 1.00 26.25 111 SER A N 1
ATOM 810 C CA . SER A 1 111 ? -1.452 13.130 17.251 1.00 26.25 111 SER A CA 1
ATOM 811 C C . SER A 1 111 ? -0.703 14.398 17.668 1.00 26.25 111 SER A C 1
ATOM 813 O O . SER A 1 111 ? 0.521 14.363 17.804 1.00 26.25 111 SER A O 1
ATOM 815 N N . SER A 1 112 ? -1.425 15.504 17.825 1.00 31.78 112 SER A N 1
ATOM 816 C CA . SER A 1 112 ? -1.199 16.625 18.757 1.00 31.78 112 SER A CA 1
ATOM 817 C C . SER A 1 112 ? -2.401 17.555 18.675 1.00 31.78 112 SER A C 1
ATOM 819 O O . SER A 1 112 ? -2.708 17.988 17.542 1.00 31.78 112 SER A O 1
#

Secondary structure (DSSP, 8-state):
---SSS-TT-GGG---HHHHHHHHHHHHHTTT--HHHHHHHHHHHHTSS---BSS-GGGB---GGGS-GGGTT--S-BSSS--SGGG-BSSS--SSS--SSS----------

Radius of gyration: 16.3 Å; chains: 1; bounding box: 34×32×39 Å

Organism: NCBI:txid1481914

InterPr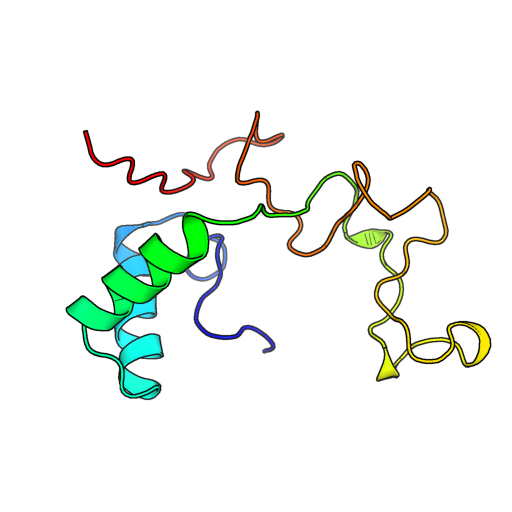o domains:
  IPR000763 Catalase-peroxidase haem [PTHR30555] (1-95)
  IPR002016 Haem peroxidase [PF00141] (11-61)
  IPR010255 Haem peroxidase superfamily [SSF48113] (1-95)